Protein 7TE3 (pdb70)

Nearest PDB structures (foldseek):
  7te3-assembly1_A  TM=1.006E+00  e=4.604E-29  Homo sapiens
  6szw-assembly1_B  TM=9.713E-01  e=1.332E-24  Homo sapiens
  1p32-assembly1_C  TM=9.682E-01  e=1.969E-24  Homo sapiens
  6szw-assembly1_C  TM=9.742E-01  e=8.891E-24  Homo sapiens
  1p32-assembly1_A  TM=9.778E-01  e=9.401E-24  Homo sapiens

Radius of gyration: 19.71 Å; Cα contacts (8 Å, |Δi|>4): 235; chains: 1; bounding box: 54×48×30 Å

InterPro domains:
  IPR00342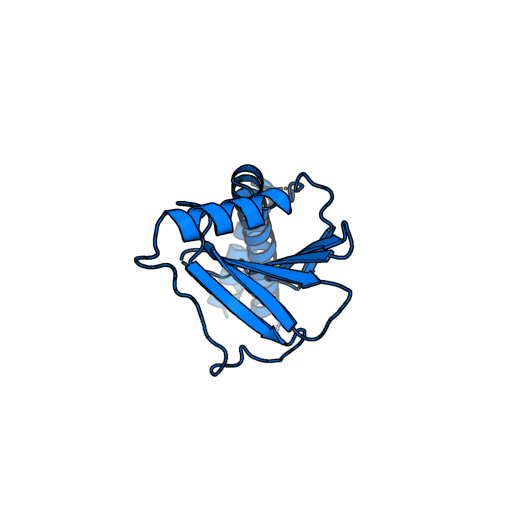8 Mitochondrial glycoprotein [PF02330] (86-279)
  IPR003428 Mitochondrial glycoprotein [PTHR10826] (13-281)
  IPR036561 Mitochondrial glycoprotein superfamily [G3DSA:3.10.280.10] (74-282)
  IPR036561 Mitochondrial glycoprotein superfamily [SSF54529] (75-280)

Secondary structure (DSSP, 8-state):
-HHHHHHHHHHHHHHHHHHHT--PPPPTTT-EEEEETTEEEEEEE-SSEEEEEEEETT---EEEEEEEETT-TTEEEEEEEE-SS---EEEEEEEETT-SS--TTS-EEE-TT--HHHHHHHHHHHHHTT-SHHHHHHHHHHHHHHHHHHHHHHHHHHHHHHH--

Organism: Homo sapiens (NCBI:txid9606)

Sequence (165 aa):
TDGDKAFVDFLSDEIKEERKIQTLPKMSGGWELELNGTEAKLVRKVAGEKITVTFNINNTPNFVVEVIKNDDGKKALVLDCHYGDIFSIREVSFQSTGESEWKDTNYTLNTDSLDWALYDHLMDFLADRGVDNTFADELVELSTALEHQEYITFLEDLKSFVKSQ

B-factor: mean 55.11, std 13.78, range [29.86, 108.12]

Solvent-accessible surface area: 10506 Å² total; per-residue (Å²): 123,118,44,68,130,60,85,13,94,115,3,21,80,40,18,130,97,30,123,184,118,138,139,53,48,187,20,76,41,67,27,126,68,95,74,112,41,34,52,0,69,3,21,59,152,93,84,44,12,73,0,8,0,28,5,51,13,118,84,131,49,41,0,43,0,45,5,21,102,82,142,76,41,161,105,0,32,7,0,28,0,42,9,50,133,134,8,15,0,96,48,12,5,98,10,34,40,83,100,125,122,104,101,123,121,41,172,49,42,73,9,114,115,40,81,191,36,79,47,68,131,22,41,85,55,0,45,119,48,16,0,52,87,83,4,5,95,30,0,54,85,4,15,88,26,0,78,50,74,40,79,6,57,113,10,60,87,46,55,71,153,23,117,68,240

Foldseek 3Di:
DVVLVVLLVVLVVVLVVLCVVHAQDDFPDPWDWDDDQQKIWTWDDDDQWIWIWIFGLVDCGKIKIWIARNVDQQKTWIWIFHADVDTDTAKIWIAGPPDPDGPPPTDIDGCPVPDVVVRVVVQVVCVVVVNHNSRRVSVVRNSVRSVSVSVSVVSVVVSVVSPDD

GO terms:
  GO:0005739 mitochondrion (C, IDA)
  GO:0005759 mitochondrial matrix (C, IDA)
  GO:0004857 enzyme inhibitor activity (F, IDA)
  GO:0005540 hyaluronic acid binding (F, IDA)
  GO:0008134 transcription factor binding (F, IDA)
  GO:0005634 nucleus (C, IDA)
  GO:0039534 negative regulation of MDA-5 signaling pathway (P, IDA)
  GO:0039536 negative regulation of RIG-I signaling pathway (P, IDA)
  GO:0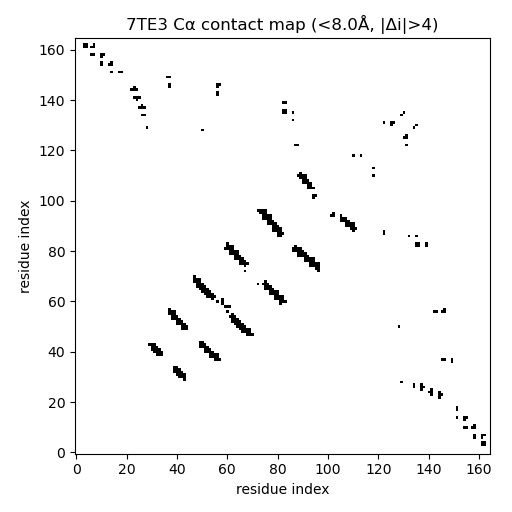005829 cytosol (C, IDA)
  GO:0009986 cell surface (C, IDA)
  GO:0016020 membrane (C, IDA)
  GO:0001849 complement component C1q complex binding (F, IDA)
  GO:0003714 transcription corepressor activity (F, IDA)
  GO:0030984 kininogen binding (F, IDA)
  GO:2000042 neg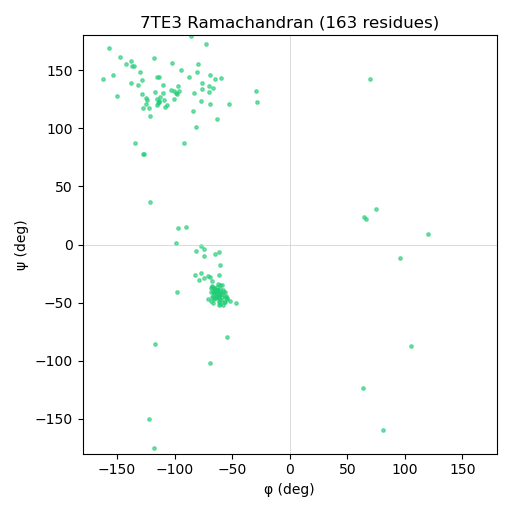ative regulation of double-strand break repair via homologous recombination (P, IDA)
  GO:0030449 regulation of complement activation (P, IDA)
  GO:0032689 negative regulation of type II interferon production (P, IDA)
  GO:0032695 negative regulation of interleukin-12 production (P, IDA)
  GO:0048025 negative regulation of mRNA splicing, via spliceosome (P, IDA)
  GO:0090023 positive regulation of neutrophil chemotaxis (P, IDA)

Structure (mmCIF, N/CA/C/O backbone):
data_7TE3
#
_entry.id   7TE3
#
_cell.length_a   80.529
_cell.length_b   80.529
_cell.length_c   114.552
_cell.angle_alpha   90.000
_cell.angle_beta   90.000
_cell.angle_gamma   120.000
#
_symmetry.space_group_name_H-M   'P 63 2 2'
#
loop_
_entity.id
_entity.type
_entity.pdbx_description
1 polymer 'Complement component 1 Q subcomponent-binding protein, mitochondrial'
2 water water
#
loop_
_atom_site.group_PDB
_atom_site.id
_atom_site.type_symbol
_atom_site.label_atom_id
_atom_site.label_alt_id
_atom_site.label_comp_id
_atom_site.label_asym_id
_atom_site.label_entity_id
_atom_site.label_seq_id
_atom_site.pdbx_PDB_ins_code
_atom_site.Cartn_x
_atom_site.Cartn_y
_atom_site.Cartn_z
_atom_site.occupancy
_atom_site.B_iso_or_equiv
_atom_site.auth_seq_id
_atom_site.auth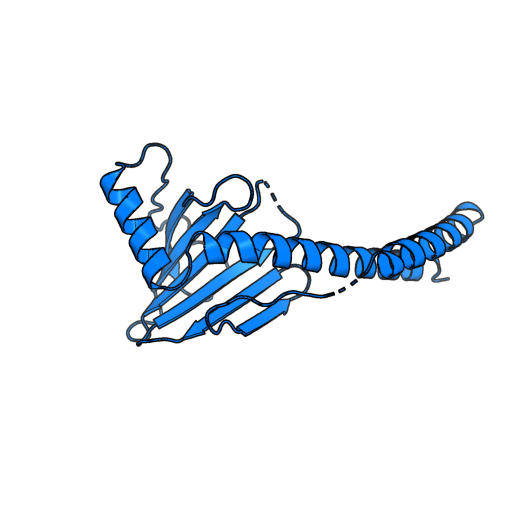_comp_id
_atom_site.auth_asym_id
_atom_site.auth_atom_id
_atom_site.pdbx_PDB_model_num
ATOM 1 N N . THR A 1 6 ? 19.869 79.371 132.078 1.00 75.76 76 THR A N 1
ATOM 2 C CA . THR A 1 6 ? 20.189 78.944 130.720 1.00 76.22 76 THR A CA 1
ATOM 3 C C . THR A 1 6 ? 19.478 79.821 129.691 1.00 76.26 76 THR A C 1
ATOM 4 O O . THR A 1 6 ? 18.326 80.212 129.895 1.00 74.71 76 THR A O 1
ATOM 8 N N . ASP A 1 7 ? 20.176 80.129 128.592 1.00 76.84 77 ASP A N 1
ATOM 9 C CA . ASP A 1 7 ? 19.551 80.843 127.480 1.00 75.32 77 ASP A CA 1
ATOM 10 C C . ASP A 1 7 ? 18.315 80.105 126.975 1.00 72.96 77 ASP A C 1
ATOM 11 O O . ASP A 1 7 ? 17.242 80.700 126.814 1.00 70.22 77 ASP A O 1
ATOM 16 N N . GLY A 1 8 ? 18.453 78.800 126.719 1.00 67.43 78 GLY A N 1
ATOM 17 C CA . GLY A 1 8 ? 17.345 78.045 126.170 1.00 63.45 78 GLY A CA 1
ATOM 18 C C . GLY A 1 8 ? 16.139 78.051 127.082 1.00 62.92 78 GLY A C 1
ATOM 19 O O . GLY A 1 8 ? 15.006 78.215 126.624 1.00 61.43 78 GLY A O 1
ATOM 20 N N . ASP A 1 9 ? 16.372 77.909 128.388 1.00 64.81 79 ASP A N 1
ATOM 21 C CA . ASP A 1 9 ? 15.273 77.787 129.341 1.00 63.92 79 ASP A CA 1
ATOM 22 C C . ASP A 1 9 ? 14.379 79.021 129.317 1.00 61.79 79 ASP A C 1
ATOM 23 O O . ASP A 1 9 ? 13.152 78.914 129.186 1.00 60.88 79 ASP A O 1
ATOM 28 N N . LYS A 1 10 ? 14.969 80.208 129.441 1.00 63.69 80 LYS A N 1
ATOM 29 C CA . LYS A 1 10 ? 14.143 81.404 129.523 1.00 62.55 80 LYS A CA 1
ATOM 30 C C . LYS A 1 10 ? 13.489 81.722 128.185 1.00 59.27 80 LYS A C 1
ATOM 31 O O . LYS A 1 10 ? 12.406 82.310 128.162 1.00 56.36 80 LYS A O 1
ATOM 37 N N . ALA A 1 11 ? 14.106 81.316 127.069 1.00 59.34 81 ALA A N 1
ATOM 38 C CA . ALA A 1 11 ? 13.435 81.415 125.772 1.00 57.47 81 ALA A CA 1
ATOM 39 C C . ALA A 1 11 ? 12.265 80.439 125.672 1.00 55.37 81 ALA A C 1
ATOM 40 O O . ALA A 1 11 ? 11.213 80.776 125.112 1.00 52.94 81 ALA A O 1
ATOM 42 N N . PHE A 1 12 ? 12.452 79.217 126.185 1.00 54.31 82 PHE A N 1
ATOM 43 C CA . PHE A 1 12 ? 11.376 78.232 126.272 1.00 51.31 82 PHE A CA 1
ATOM 44 C C . PHE A 1 12 ? 10.228 78.753 127.136 1.00 52.34 82 PHE A C 1
ATOM 45 O O . PHE A 1 12 ? 9.057 78.466 126.867 1.00 51.46 82 PHE A O 1
ATOM 53 N N . VAL A 1 13 ? 10.546 79.517 128.183 1.00 54.04 83 VAL A N 1
ATOM 54 C CA . VAL A 1 13 ? 9.501 80.098 129.025 1.00 56.48 83 VAL A CA 1
ATOM 55 C C . VAL A 1 13 ? 8.717 81.160 128.255 1.00 55.48 83 VAL A C 1
ATOM 56 O O . VAL A 1 13 ? 7.480 81.164 128.263 1.00 54.52 83 VAL A O 1
ATOM 60 N N . ASP A 1 14 ? 9.424 82.081 127.594 1.00 54.72 84 ASP A N 1
ATOM 61 C CA . ASP A 1 14 ? 8.764 83.073 126.747 1.00 53.42 84 ASP A CA 1
ATOM 62 C C . ASP A 1 14 ? 7.892 82.418 125.681 1.00 55.43 84 ASP A C 1
ATOM 63 O O . ASP A 1 14 ? 6.787 82.893 125.396 1.00 56.08 84 ASP A O 1
ATOM 68 N N . PHE A 1 15 ? 8.373 81.336 125.067 1.00 53.80 85 PHE A N 1
ATOM 69 C CA . PHE A 1 15 ? 7.576 80.665 124.046 1.00 52.27 85 PHE A CA 1
ATOM 70 C C . PHE A 1 15 ? 6.329 80.029 124.658 1.00 51.78 85 PHE A C 1
ATOM 71 O O . PHE A 1 15 ? 5.235 80.102 124.083 1.00 50.97 85 PHE A O 1
ATOM 79 N N . LEU A 1 16 ? 6.469 79.419 125.832 1.00 50.57 86 LEU A N 1
ATOM 80 C CA . LEU A 1 16 ? 5.312 78.821 126.487 1.00 51.29 86 LEU A CA 1
ATOM 81 C C . LEU A 1 16 ? 4.295 79.885 126.900 1.00 52.60 86 LEU A C 1
ATOM 82 O O . LEU A 1 16 ? 3.082 79.660 126.812 1.00 53.03 86 LEU A O 1
ATOM 87 N N . SER A 1 17 ? 4.768 81.052 127.341 1.00 52.19 87 SER A N 1
ATOM 88 C CA . SER A 1 17 ? 3.863 82.169 127.609 1.00 56.90 87 SER A CA 1
ATOM 89 C C . SER A 1 17 ? 3.007 82.485 126.388 1.00 57.24 87 SER A C 1
ATOM 90 O O . SER A 1 17 ? 1.785 82.627 126.493 1.00 57.52 87 SER A O 1
ATOM 93 N N . ASP A 1 18 ? 3.635 82.573 125.213 1.00 56.51 88 ASP A N 1
ATOM 94 C CA . ASP A 1 18 ? 2.896 82.847 123.982 1.00 56.50 88 ASP A CA 1
ATOM 95 C C . ASP A 1 18 ? 1.881 81.752 123.682 1.00 56.29 88 ASP A C 1
ATOM 96 O O . ASP A 1 18 ? 0.741 82.037 123.298 1.00 55.69 88 ASP A O 1
ATOM 101 N N . GLU A 1 19 ? 2.281 80.487 123.846 1.00 53.88 89 GLU A N 1
ATOM 102 C CA . GLU A 1 19 ? 1.372 79.387 123.552 1.00 55.62 89 GLU A CA 1
ATOM 103 C C . GLU A 1 19 ? 0.153 79.414 124.465 1.00 60.12 89 GLU A C 1
ATOM 104 O O . GLU A 1 19 ? -0.967 79.139 124.021 1.00 61.39 89 GLU A O 1
ATOM 110 N N . ILE A 1 20 ? 0.349 79.743 125.747 1.00 60.69 90 ILE A N 1
ATOM 111 C CA . ILE A 1 20 ? -0.765 79.734 126.694 1.00 59.75 90 ILE A CA 1
ATOM 112 C C . ILE A 1 20 ? -1.796 80.793 126.317 1.00 62.25 90 ILE A C 1
ATOM 113 O O . ILE A 1 20 ? -3.007 80.540 126.362 1.00 61.47 90 ILE A O 1
ATOM 118 N N . LYS A 1 21 ? -1.333 81.987 125.923 1.00 62.37 91 LYS A N 1
ATOM 119 C CA . LYS A 1 21 ? -2.237 83.039 125.460 1.00 61.07 91 LYS A CA 1
ATOM 120 C C . LYS A 1 21 ? -3.030 82.585 124.241 1.00 66.88 91 LYS A C 1
ATOM 121 O O . LYS A 1 21 ? -4.253 82.758 124.176 1.00 69.25 91 LYS A O 1
ATOM 127 N N . GLU A 1 22 ? -2.337 82.011 123.256 1.00 67.46 92 GLU A N 1
ATOM 128 C CA . GLU A 1 22 ? -2.982 81.612 122.009 1.00 67.25 92 GLU A CA 1
ATOM 129 C C . GLU A 1 22 ? -4.050 80.547 122.245 1.00 68.25 92 GLU A C 1
ATOM 130 O O . GLU A 1 22 ? -5.116 80.582 121.620 1.00 70.51 92 GLU A O 1
ATOM 136 N N . GLU A 1 23 ? -3.787 79.595 123.147 1.00 64.96 93 GLU A N 1
ATOM 137 C CA . GLU A 1 23 ? -4.726 78.497 123.367 1.00 67.38 93 GLU A CA 1
ATOM 138 C C . GLU A 1 23 ? -5.908 78.907 124.240 1.00 70.20 93 GLU A C 1
ATOM 139 O O . GLU A 1 23 ? -7.003 78.350 124.090 1.00 72.47 93 GLU A O 1
ATOM 145 N N . ARG A 1 24 ? -5.715 79.854 125.163 1.00 67.32 94 ARG A N 1
ATOM 146 C CA . ARG A 1 24 ? -6.854 80.379 125.909 1.00 69.33 94 ARG A CA 1
ATOM 147 C C . ARG A 1 24 ? -7.732 81.242 125.011 1.00 72.92 94 ARG A C 1
ATOM 148 O O . ARG A 1 24 ? -8.960 81.096 125.002 1.00 76.74 94 ARG A O 1
ATOM 156 N N . LYS A 1 25 ? -7.111 82.143 124.241 1.00 72.95 95 LYS A N 1
ATOM 157 C CA . LYS A 1 25 ? -7.834 82.916 123.233 1.00 74.00 95 LYS A CA 1
ATOM 158 C C . LYS A 1 25 ? -8.738 82.016 122.395 1.00 76.80 95 LYS A C 1
ATOM 159 O O . LYS A 1 25 ? -9.936 82.280 122.250 1.00 81.37 95 LYS A O 1
ATOM 165 N N . ILE A 1 26 ? -8.189 80.929 121.883 1.00 77.01 96 ILE A N 1
ATOM 166 C CA . ILE A 1 26 ? -8.989 79.981 121.114 1.00 78.80 96 ILE A CA 1
ATOM 167 C C . ILE A 1 26 ? -10.086 79.409 121.997 1.00 84.94 96 ILE A C 1
ATOM 168 O O . ILE A 1 26 ? -10.953 78.697 121.510 1.00 89.96 96 ILE A O 1
ATOM 173 N N . GLN A 1 27 ? -10.064 79.732 123.284 1.00 84.14 97 GLN A N 1
ATOM 174 C CA . GLN A 1 27 ? -11.062 79.239 124.266 1.00 83.62 97 GLN A CA 1
ATOM 175 C C . GLN A 1 27 ? -10.762 77.826 124.753 1.00 77.10 97 GLN A C 1
ATOM 176 O O . GLN A 1 27 ? -10.473 77.625 125.931 1.00 75.52 97 GLN A O 1
ATOM 182 N N . THR A 1 31 ? -16.718 76.569 126.802 1.00 94.82 101 THR A N 1
ATOM 183 C CA . THR A 1 31 ? -16.111 75.711 127.819 1.00 96.20 101 THR A CA 1
ATOM 184 C C . THR A 1 31 ? -16.627 74.270 127.719 1.00 93.58 101 THR A C 1
ATOM 185 O O . THR A 1 31 ? -16.973 73.803 126.627 1.00 91.18 101 THR A O 1
ATOM 189 N N . LEU A 1 32 ? -16.673 73.566 128.852 1.00 87.73 102 LEU A N 1
ATOM 190 C CA . LEU A 1 32 ? -17.113 72.167 128.851 1.00 80.18 102 LEU A CA 1
ATOM 191 C C . LEU A 1 32 ? -18.604 72.094 128.549 1.00 81.64 102 LEU A C 1
ATOM 192 O O . LEU A 1 32 ? -19.408 72.673 129.290 1.00 79.29 102 LEU A O 1
ATOM 197 N N . PRO A 1 33 ? -19.022 71.412 127.487 1.00 77.55 103 PRO A N 1
ATOM 198 C CA . PRO A 1 33 ? -20.454 71.267 127.224 1.00 74.74 103 PRO A CA 1
ATOM 199 C C . PRO A 1 33 ? -21.085 70.300 128.211 1.00 72.73 103 PRO A C 1
ATOM 200 O O . PRO A 1 33 ? -20.408 69.634 128.998 1.00 74.64 103 PRO A O 1
ATOM 204 N N . LYS A 1 34 ? -22.411 70.224 128.153 1.00 75.10 104 LYS A N 1
ATOM 205 C CA . LYS A 1 34 ? -23.186 69.373 129.041 1.00 73.62 104 LYS A CA 1
ATOM 206 C C . LYS A 1 34 ? -23.619 68.102 128.321 1.00 73.35 104 LYS A C 1
ATOM 207 O O . LYS A 1 34 ? -23.705 68.048 127.091 1.00 70.96 104 LYS A O 1
ATOM 213 N N . MET A 1 35 ? -23.884 67.071 129.117 1.00 71.25 105 MET A N 1
ATOM 214 C CA . MET A 1 35 ? -24.444 65.820 128.631 1.00 67.75 105 MET A CA 1
ATOM 215 C C . MET A 1 35 ? -25.935 65.803 128.929 1.00 70.12 105 MET A C 1
ATOM 216 O O . MET A 1 35 ? -26.344 65.993 130.081 1.00 74.20 105 MET A O 1
ATOM 221 N N . SER A 1 36 ? -26.742 65.582 127.897 1.00 68.43 106 SER A N 1
ATOM 222 C CA . SER A 1 36 ? -28.161 65.367 128.118 1.00 65.75 106 SER A CA 1
ATOM 223 C C . SER A 1 36 ? -28.361 64.076 128.893 1.00 67.21 106 SER A C 1
ATOM 224 O O . SER A 1 36 ? -27.643 63.094 128.686 1.00 66.13 106 SER A O 1
ATOM 227 N N . GLY A 1 37 ? -29.328 64.087 129.801 1.00 67.62 107 GLY A N 1
ATOM 228 C CA . GLY A 1 37 ? -29.725 62.864 130.462 1.00 68.10 107 GLY A CA 1
ATOM 229 C C . GLY A 1 37 ? -29.568 62.866 131.965 1.00 68.76 107 GLY A C 1
ATOM 230 O O . GLY A 1 37 ? -29.724 61.819 132.597 1.00 73.75 107 GLY A O 1
ATOM 231 N N . GLY A 1 38 ? -29.263 64.018 132.554 1.00 66.18 108 GLY A N 1
ATOM 232 C CA . GLY A 1 38 ? -29.137 64.093 133.995 1.00 63.14 108 GLY A CA 1
ATOM 233 C C . GLY A 1 38 ? -27.870 63.485 134.548 1.00 64.41 108 GLY A C 1
ATOM 234 O O . GLY A 1 38 ? -27.877 62.962 135.667 1.00 67.02 108 GLY A O 1
ATOM 235 N N . TRP A 1 39 ? -26.781 63.522 133.790 1.00 60.96 109 TRP A N 1
ATOM 236 C CA . TRP A 1 39 ? -25.514 62.997 134.268 1.00 59.75 109 TRP A CA 1
ATOM 237 C C . TRP A 1 39 ? -24.832 64.014 135.166 1.00 57.45 109 TRP A C 1
ATOM 238 O O . TRP A 1 39 ? -24.971 65.225 134.983 1.00 62.89 109 TRP A O 1
ATOM 249 N N . GLU A 1 40 ? -24.077 63.514 136.135 1.00 54.22 110 GLU A N 1
ATOM 250 C CA . GLU A 1 40 ? -23.210 64.348 136.954 1.00 56.36 110 GLU A CA 1
ATOM 251 C C . GLU A 1 40 ? -21.766 64.035 136.601 1.00 53.66 110 GLU A C 1
ATOM 252 O O . GLU A 1 40 ? -21.405 62.865 136.445 1.00 53.35 110 GLU A O 1
ATOM 258 N N . LEU A 1 41 ? -20.949 65.078 136.486 1.00 51.96 111 LEU A N 1
ATOM 259 C CA . LEU A 1 41 ? -19.571 64.964 136.029 1.00 53.35 111 LEU A CA 1
ATOM 260 C C . LEU A 1 41 ? -18.607 65.067 137.205 1.00 48.84 111 LEU A C 1
ATOM 261 O O . LEU A 1 41 ? -18.750 65.945 138.058 1.00 51.82 111 LEU A O 1
ATOM 266 N N . GLU A 1 42 ? -17.643 64.152 137.256 1.00 50.17 112 GLU A N 1
ATOM 267 C CA . GLU A 1 42 ? -16.588 64.167 138.263 1.00 49.31 112 GLU A CA 1
ATOM 268 C C . GLU A 1 42 ? -15.259 64.099 137.531 1.00 49.03 112 GLU A C 1
ATOM 269 O O . GLU A 1 42 ? -14.990 63.125 136.816 1.00 49.12 112 GLU A O 1
ATOM 275 N N . LEU A 1 43 ? -14.450 65.138 137.678 1.00 47.57 113 LEU A N 1
ATOM 276 C CA . LEU A 1 43 ? -13.159 65.224 137.017 1.00 45.96 113 LEU A CA 1
ATOM 277 C C . LEU A 1 43 ? -12.056 64.814 137.976 1.00 47.83 113 LEU A C 1
ATOM 278 O O . LEU A 1 43 ? -11.988 65.320 139.100 1.00 51.27 113 LEU A O 1
ATOM 283 N N . ASN A 1 44 ? -11.190 63.914 137.528 1.00 46.65 114 ASN A N 1
ATOM 284 C CA . ASN A 1 44 ? -9.964 63.571 138.244 1.00 47.56 114 ASN A CA 1
ATOM 285 C C . ASN A 1 44 ? -8.800 63.732 137.260 1.00 47.27 114 ASN A C 1
ATOM 286 O O . ASN A 1 44 ? -8.272 62.749 136.724 1.00 42.84 114 ASN A O 1
ATOM 291 N N . GLY A 1 45 ? -8.397 64.973 137.028 1.00 47.58 115 GLY A N 1
ATOM 292 C CA . GLY A 1 45 ? -7.350 65.210 136.054 1.00 45.36 115 GLY A CA 1
ATOM 293 C C . GLY A 1 45 ? -7.858 64.777 134.692 1.00 45.52 115 GLY A C 1
ATOM 294 O O . GLY A 1 45 ? -8.917 65.217 134.231 1.00 44.46 115 GLY A O 1
ATOM 295 N N . THR A 1 46 ? -7.138 63.870 134.042 1.00 39.20 116 THR A N 1
ATOM 296 C CA . THR A 1 46 ? -7.545 63.488 132.699 1.00 43.03 116 THR A CA 1
ATOM 297 C C . THR A 1 46 ? -8.663 62.456 132.694 1.00 40.50 116 THR A C 1
ATOM 298 O O . THR A 1 46 ? -9.188 62.139 131.627 1.00 41.60 116 THR A O 1
ATOM 302 N N . GLU A 1 47 ? -9.061 61.935 133.844 1.00 42.47 117 GLU A N 1
ATOM 303 C CA . GLU A 1 47 ? -10.136 60.957 133.897 1.00 41.48 117 GLU A CA 1
AT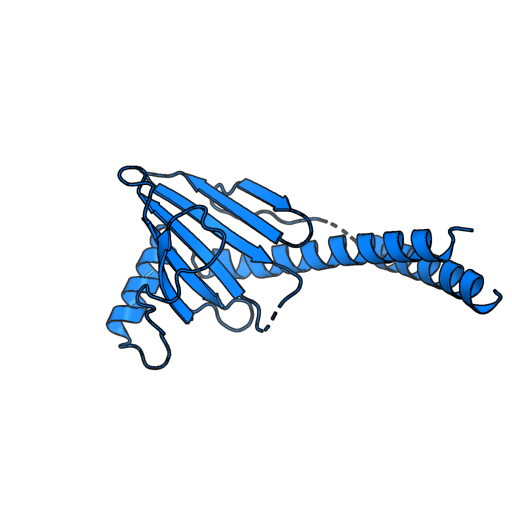OM 304 C C . GLU A 1 47 ? -11.443 61.641 134.268 1.00 42.13 117 GLU A C 1
ATOM 305 O O . GLU A 1 47 ? -11.506 62.397 135.247 1.00 41.84 117 GLU A O 1
ATOM 311 N N . ALA A 1 48 ? -12.477 61.378 133.476 1.00 42.59 118 ALA A N 1
ATOM 312 C CA . ALA A 1 48 ? -13.813 61.896 133.713 1.00 45.27 118 ALA A CA 1
ATOM 313 C C . ALA A 1 48 ? -14.756 60.746 134.012 1.00 42.80 118 ALA A C 1
ATOM 314 O O . ALA A 1 48 ? -14.623 59.655 133.454 1.00 40.19 118 ALA A O 1
ATOM 316 N N . LYS A 1 49 ? -15.703 60.999 134.907 1.00 44.27 119 LYS A N 1
ATOM 317 C CA . LYS A 1 49 ? -16.746 60.044 135.251 1.00 45.58 119 LYS A CA 1
ATOM 318 C C . LYS A 1 49 ? -18.087 60.744 135.131 1.00 47.10 119 LYS A C 1
ATOM 319 O O . LYS A 1 49 ? -18.265 61.841 135.670 1.00 47.24 119 LYS A O 1
ATOM 325 N N . LEU A 1 50 ? -19.009 60.118 134.408 1.00 44.49 120 LEU A N 1
ATOM 326 C CA . LEU A 1 50 ? -20.386 60.566 134.292 1.00 45.98 120 LEU A CA 1
ATOM 327 C C . LEU A 1 50 ? -21.266 59.569 135.030 1.00 47.89 120 LEU A C 1
ATOM 328 O O . LEU A 1 50 ? -21.137 58.354 134.830 1.00 48.30 120 LEU A O 1
ATOM 333 N N . VAL A 1 51 ? -22.137 60.073 135.894 1.00 48.86 121 VAL A N 1
ATOM 334 C CA . VAL A 1 51 ? -22.823 59.230 136.864 1.00 49.47 121 VAL A CA 1
ATOM 335 C C . VAL A 1 51 ? -24.321 59.477 136.796 1.00 52.12 121 VAL A C 1
ATOM 336 O O . VAL A 1 51 ? -24.782 60.615 136.646 1.00 51.31 121 VAL A O 1
ATOM 340 N N . ARG A 1 52 ? -25.082 58.401 136.937 1.00 51.72 122 ARG A N 1
ATOM 341 C CA . ARG A 1 52 ? -26.529 58.446 136.883 1.00 53.57 122 ARG A CA 1
ATOM 342 C C . ARG A 1 52 ? -27.026 57.326 137.780 1.00 55.05 122 ARG A C 1
ATOM 343 O O . ARG A 1 52 ? -26.552 56.192 137.656 1.00 53.92 122 ARG A O 1
ATOM 351 N N . LYS A 1 53 ? -27.925 57.647 138.706 1.00 56.44 123 LYS A N 1
ATOM 352 C CA . LYS A 1 53 ? -28.676 56.654 139.467 1.00 61.04 123 LYS A CA 1
ATOM 353 C C . LYS A 1 53 ? -30.132 56.780 139.050 1.00 67.00 123 LYS A C 1
ATOM 354 O O . LYS A 1 53 ? -30.716 57.860 139.166 1.00 68.28 123 LYS A O 1
ATOM 360 N N . VAL A 1 54 ? -30.712 55.688 138.556 1.00 70.54 124 VAL A N 1
ATOM 361 C CA . VAL A 1 54 ? -32.063 55.744 138.008 1.00 74.27 124 VAL A CA 1
ATOM 362 C C . VAL A 1 54 ? -33.019 54.862 138.804 1.00 79.03 124 VAL A C 1
ATOM 363 O O . VAL A 1 54 ? -33.706 55.340 139.717 1.00 82.62 124 VAL A O 1
ATOM 367 N N . ALA A 1 55 ? -33.081 53.570 138.458 1.00 79.45 125 ALA A N 1
ATOM 368 C CA . ALA A 1 55 ? -34.128 52.671 138.959 1.00 75.79 125 ALA A CA 1
ATOM 369 C C . ALA A 1 55 ? -33.474 51.434 139.569 1.00 75.74 125 ALA A C 1
ATOM 370 O O . ALA A 1 55 ? -33.463 50.362 138.957 1.00 70.50 125 ALA A O 1
ATOM 372 N N . GLY A 1 56 ? -32.951 51.581 140.787 1.00 72.69 126 GLY A N 1
ATOM 373 C CA . GLY A 1 56 ? -32.151 50.520 141.369 1.00 71.16 126 GLY A CA 1
ATOM 374 C C . GLY A 1 56 ? -30.846 50.282 140.646 1.00 66.76 126 GLY A C 1
ATOM 375 O O . GLY A 1 56 ? -30.265 49.197 140.757 1.00 63.47 126 GLY A O 1
ATOM 376 N N . GLU A 1 57 ? -30.365 51.274 139.901 1.00 63.52 127 GLU A N 1
ATOM 377 C CA . GLU A 1 57 ? -29.168 51.119 139.092 1.00 59.81 127 GLU A CA 1
ATOM 378 C C . GLU A 1 57 ? -28.295 52.354 139.205 1.00 57.06 127 GLU A C 1
ATOM 379 O O . GLU A 1 57 ? -28.792 53.482 139.215 1.00 59.29 127 GLU A O 1
ATOM 385 N N . LYS A 1 58 ? -26.994 52.121 139.302 1.00 52.94 128 LYS A N 1
ATOM 386 C CA . LYS A 1 58 ? -25.979 53.155 139.183 1.00 50.38 128 LYS A CA 1
ATOM 387 C C . LYS A 1 58 ? -25.272 52.911 137.853 1.00 46.28 128 LYS A C 1
ATOM 388 O O . LYS A 1 58 ? -24.783 51.798 137.614 1.00 46.09 128 LYS A O 1
ATOM 394 N N . ILE A 1 59 ? -25.245 53.925 136.985 1.00 42.18 129 ILE A N 1
ATOM 395 C CA . ILE A 1 59 ? -24.564 53.852 135.693 1.00 44.26 129 ILE A CA 1
ATOM 396 C C . ILE A 1 59 ? -23.389 54.818 135.722 1.00 44.01 129 ILE A C 1
ATOM 397 O O . ILE A 1 59 ? -23.573 56.019 135.953 1.00 45.76 129 ILE A O 1
ATOM 402 N N . THR A 1 60 ? -22.185 54.310 135.472 1.00 40.27 130 THR A N 1
ATOM 403 C CA . THR A 1 60 ? -20.988 55.141 135.457 1.00 40.04 130 THR A CA 1
ATOM 404 C C . THR A 1 60 ? -20.290 54.985 134.116 1.00 39.46 130 THR A C 1
ATOM 405 O O . THR A 1 60 ? -19.971 53.868 133.707 1.00 38.44 130 THR A O 1
ATOM 409 N N . VAL A 1 61 ? -20.065 56.098 133.432 1.00 41.60 131 VAL A N 1
ATOM 410 C CA . VAL A 1 61 ? -19.320 56.123 132.178 1.00 41.10 131 VAL A CA 1
ATOM 411 C C . VAL A 1 61 ? -17.987 56.774 132.479 1.00 40.60 131 VAL A C 1
ATOM 412 O O . VAL A 1 61 ? -17.944 57.935 132.903 1.00 40.24 131 VAL A O 1
ATOM 416 N N . THR A 1 62 ? -16.899 56.035 132.283 1.00 39.29 132 THR A N 1
ATOM 417 C CA . THR A 1 62 ? -15.565 56.530 132.594 1.00 40.71 132 THR A CA 1
ATOM 418 C C . THR A 1 62 ? -14.722 56.618 131.327 1.00 40.27 132 THR A C 1
ATOM 419 O O . THR A 1 62 ? -14.671 55.663 130.551 1.00 37.64 132 THR A O 1
ATOM 423 N N . PHE A 1 63 ? -14.060 57.758 131.123 1.00 39.22 133 PHE A N 1
ATOM 424 C CA . PHE A 1 63 ? -13.119 57.905 130.019 1.00 42.43 133 PHE A CA 1
ATOM 425 C C . PHE A 1 63 ? -11.931 58.743 130.471 1.00 42.25 133 PHE A C 1
ATOM 426 O O . PHE A 1 63 ? -12.016 59.515 131.430 1.00 42.88 133 PHE A O 1
ATOM 434 N N . ASN A 1 64 ? -10.805 58.549 129.788 1.00 39.62 134 ASN A N 1
ATOM 435 C CA . ASN A 1 64 ? -9.553 59.235 130.088 1.00 42.17 134 ASN A CA 1
ATOM 436 C C . ASN A 1 64 ? -9.096 59.925 128.811 1.00 46.12 134 ASN A C 1
ATOM 437 O O . ASN A 1 64 ? -8.880 59.261 127.794 1.00 47.85 134 ASN A O 1
ATOM 442 N N . ILE A 1 65 ? -8.946 61.253 128.849 1.00 45.86 135 ILE A N 1
ATOM 443 C CA . ILE A 1 65 ? -8.657 61.973 127.607 1.00 49.48 135 ILE A CA 1
ATOM 444 C C . ILE A 1 65 ? -7.227 61.798 127.121 1.00 53.45 135 ILE A C 1
ATOM 445 O O . ILE A 1 65 ? -6.892 62.320 126.050 1.00 55.92 135 ILE A O 1
ATOM 450 N N . ASN A 1 66 ? -6.364 61.111 127.869 1.00 48.25 136 ASN A N 1
ATOM 451 C CA . ASN A 1 66 ? -5.021 60.843 127.377 1.00 50.28 136 ASN A CA 1
ATOM 452 C C . ASN A 1 66 ? -5.095 59.998 126.092 1.00 59.75 136 ASN A C 1
ATOM 453 O O . ASN A 1 66 ? -4.407 60.300 125.117 1.00 68.05 136 ASN A O 1
ATOM 458 N N . ASN A 1 67 ? -5.895 58.940 126.130 1.00 58.35 137 ASN A N 1
ATOM 459 C CA . ASN A 1 67 ? -6.003 58.018 124.999 1.00 66.12 137 ASN A CA 1
ATOM 460 C C . ASN A 1 67 ? -7.011 58.400 123.920 1.00 63.91 137 ASN A C 1
ATOM 461 O O . ASN A 1 67 ? -7.959 59.134 124.176 1.00 66.13 137 ASN A O 1
ATOM 466 N N . THR A 1 72 ? -6.955 54.535 119.760 1.00 76.42 142 THR A N 1
ATOM 467 C CA . THR A 1 72 ? -8.400 54.641 119.572 1.00 73.20 142 THR A CA 1
ATOM 468 C C . THR A 1 72 ? -9.073 55.023 120.887 1.00 66.86 142 THR A C 1
ATOM 469 O O . THR A 1 72 ? -8.790 54.420 121.919 1.00 70.97 142 THR A O 1
ATOM 473 N N . PRO A 1 73 ? -9.957 56.022 120.853 1.00 65.46 143 PRO A N 1
ATOM 474 C CA . PRO A 1 73 ? -10.576 56.506 122.095 1.00 60.83 143 PRO A CA 1
ATOM 475 C C . PRO A 1 73 ? -11.655 55.556 122.606 1.00 58.78 143 PRO A C 1
ATOM 476 O O . PRO A 1 73 ? -12.473 55.038 121.841 1.00 54.65 143 PRO A O 1
ATOM 480 N N . ASN A 1 74 ? -11.679 55.345 123.923 1.00 53.79 144 ASN A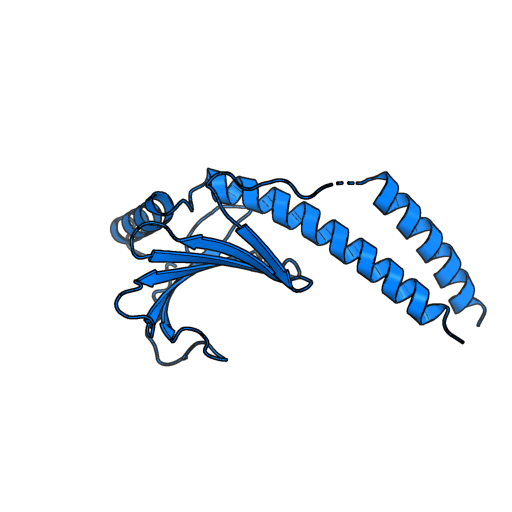 N 1
ATOM 481 C CA . ASN A 1 74 ? -12.632 54.399 124.484 1.00 49.78 144 ASN A CA 1
ATOM 482 C C . ASN A 1 74 ? -13.258 54.952 125.762 1.00 46.44 144 ASN A C 1
ATOM 483 O O . ASN A 1 74 ? -12.719 55.848 126.417 1.00 44.44 144 ASN A O 1
ATOM 488 N N . PHE A 1 75 ? -14.430 54.418 126.097 1.00 42.54 145 PHE A N 1
ATOM 489 C CA . PHE A 1 75 ? -15.023 54.680 127.396 1.00 41.17 145 PHE A CA 1
ATOM 490 C C . PHE A 1 75 ? -15.592 53.385 127.952 1.00 39.70 145 PHE A C 1
ATOM 491 O O . PHE A 1 75 ? -15.961 52.476 127.206 1.00 36.16 145 PHE A O 1
ATOM 499 N N . VAL A 1 76 ? -15.654 53.317 129.281 1.00 37.80 146 VAL A N 1
ATOM 500 C CA . VAL A 1 76 ? -16.119 52.140 130.005 1.00 36.60 146 VAL A CA 1
ATOM 501 C C . VAL A 1 76 ? -17.432 52.476 130.704 1.00 38.45 146 VAL A C 1
ATOM 502 O O . VAL A 1 76 ? -17.508 53.457 131.456 1.00 40.43 146 VAL A O 1
ATOM 506 N N . VAL A 1 77 ? -18.466 51.663 130.467 1.00 38.39 147 VAL A N 1
ATOM 507 C CA . VAL A 1 77 ? -19.744 51.785 131.168 1.00 35.50 147 VAL A CA 1
ATOM 508 C C . VAL A 1 77 ? -19.788 50.732 132.265 1.00 36.98 147 VAL A C 1
ATOM 509 O O . VAL A 1 77 ? -19.481 49.560 132.023 1.00 38.64 147 VAL A O 1
ATOM 513 N N . GLU A 1 78 ? -20.158 51.142 133.470 1.00 38.83 148 GLU A N 1
ATOM 514 C CA . GLU A 1 78 ? -20.287 50.229 134.597 1.00 39.80 148 GLU A CA 1
ATOM 515 C C . GLU A 1 78 ? -21.715 50.323 135.124 1.00 39.53 148 GLU A C 1
ATOM 516 O O . GLU A 1 78 ? -22.156 51.393 135.554 1.00 41.09 148 GLU A O 1
ATOM 522 N N . VAL A 1 79 ? -22.444 49.214 135.063 1.00 39.32 149 VAL A N 1
ATOM 523 C CA . VAL A 1 79 ? -23.821 49.136 135.539 1.00 40.81 149 VAL A CA 1
ATOM 524 C C . VAL A 1 79 ? -23.828 48.346 136.842 1.00 41.78 149 VAL A C 1
ATOM 525 O O . VAL A 1 79 ? -23.450 47.167 136.862 1.00 41.36 149 VAL A O 1
ATOM 529 N N . ILE A 1 80 ? -24.289 48.977 137.921 1.00 44.77 150 ILE A N 1
ATOM 530 C CA . ILE A 1 80 ? -24.389 48.332 139.230 1.00 49.64 150 ILE A CA 1
ATOM 531 C C . ILE A 1 80 ? -25.857 48.220 139.622 1.00 47.35 150 ILE A C 1
ATOM 532 O O . ILE A 1 80 ? -26.565 49.228 139.711 1.00 49.43 150 ILE A O 1
ATOM 537 N N . LYS A 1 81 ? -26.307 46.996 139.861 1.00 46.61 151 LYS A N 1
ATOM 538 C CA . LYS A 1 81 ? -27.659 46.755 140.352 1.00 60.29 151 LYS A CA 1
ATOM 539 C C . LYS A 1 81 ? -27.606 46.920 141.864 1.00 62.00 151 LYS A C 1
ATOM 540 O O . LYS A 1 81 ? -26.935 46.146 142.546 1.00 58.87 151 LYS A O 1
ATOM 546 N N . ASN A 1 82 ? -28.290 47.931 142.400 1.00 66.42 152 ASN A N 1
ATOM 547 C CA . ASN A 1 82 ? -28.015 48.275 143.793 1.00 69.50 152 ASN A CA 1
ATOM 548 C C . ASN A 1 82 ? -28.411 47.171 144.764 1.00 70.28 152 ASN A C 1
ATOM 549 O O . ASN A 1 82 ? -28.048 47.260 145.936 1.00 73.04 152 ASN A O 1
ATOM 554 N N . ASP A 1 83 ? -29.092 46.117 144.292 1.00 83.14 153 ASP A N 1
ATOM 555 C CA . ASP A 1 83 ? -29.376 44.951 145.130 1.00 87.02 153 ASP A CA 1
ATOM 556 C C . ASP A 1 83 ? -28.101 44.211 145.526 1.00 85.76 153 ASP A C 1
ATOM 557 O O . ASP A 1 83 ? -27.992 43.702 146.649 1.00 88.37 153 ASP A O 1
ATOM 562 N N . ASP A 1 84 ? -27.145 44.109 144.601 1.00 72.72 154 ASP A N 1
ATOM 563 C CA . ASP A 1 84 ? -25.945 43.280 144.752 1.00 74.65 154 ASP A CA 1
ATOM 564 C C . ASP A 1 84 ? -24.744 44.114 144.307 1.00 67.93 154 ASP A C 1
ATOM 565 O O . ASP A 1 84 ? -24.317 44.040 143.151 1.00 60.97 154 ASP A O 1
ATOM 570 N N . GLY A 1 85 ? -24.176 44.876 145.235 1.00 60.59 155 GLY A N 1
ATOM 571 C CA . GLY A 1 85 ? -23.181 45.845 144.822 1.00 62.90 155 GLY A CA 1
ATOM 572 C C . GLY A 1 85 ? -21.813 45.284 144.514 1.00 62.13 155 GLY A C 1
ATOM 573 O O . GLY A 1 85 ? -20.946 46.051 144.096 1.00 65.02 155 GLY A O 1
ATOM 574 N N . LYS A 1 86 ? -21.601 43.977 144.662 1.00 66.26 156 LYS A N 1
ATOM 575 C CA . LYS A 1 86 ? -20.261 43.408 144.504 1.00 62.11 156 LYS A CA 1
ATOM 576 C C . LYS A 1 86 ? -19.882 43.144 143.048 1.00 60.34 156 LYS A C 1
ATOM 577 O O . LYS A 1 86 ? -18.693 43.130 142.725 1.00 62.57 156 LYS A O 1
ATOM 583 N N . LYS A 1 87 ? -20.839 42.913 142.149 1.00 59.63 157 LYS A N 1
ATOM 584 C CA . LYS A 1 87 ? -20.493 42.581 140.769 1.00 55.54 157 LYS A CA 1
ATOM 585 C C . LYS A 1 87 ? -21.174 43.549 139.817 1.00 52.98 157 LYS A C 1
ATOM 586 O O . LYS A 1 87 ? -22.395 43.719 139.849 1.00 53.59 157 LYS A O 1
ATOM 592 N N . ALA A 1 88 ? -20.384 44.171 138.961 1.00 48.75 158 ALA A N 1
ATOM 593 C CA . ALA A 1 88 ? -20.911 45.125 138.011 1.00 44.72 158 ALA A CA 1
ATOM 594 C C . ALA A 1 88 ? -20.736 44.574 136.602 1.00 38.46 158 ALA A C 1
ATOM 595 O O . ALA A 1 88 ? -19.740 43.900 136.305 1.00 39.86 158 ALA A O 1
ATOM 597 N N . LEU A 1 89 ? -21.709 44.852 135.739 1.00 38.75 159 LEU A N 1
ATOM 598 C CA . LEU A 1 89 ? -21.542 44.628 134.300 1.00 36.86 159 LEU A CA 1
ATOM 599 C C . LEU A 1 89 ? -20.691 45.756 133.725 1.00 34.00 159 LEU A C 1
ATOM 600 O O . LEU A 1 89 ? -21.037 46.931 133.874 1.00 34.91 159 LEU A O 1
ATOM 605 N N . VAL A 1 90 ? -19.580 45.406 133.082 1.00 31.35 160 VAL A N 1
ATOM 606 C CA . VAL A 1 90 ? -18.656 46.377 132.505 1.00 35.23 160 VAL A CA 1
ATOM 607 C C . VAL A 1 90 ? -18.627 46.231 130.974 1.00 36.24 160 VAL A C 1
ATOM 608 O O . VAL A 1 90 ? -18.410 45.136 130.444 1.00 33.01 160 VAL A O 1
ATOM 612 N N . LEU A 1 91 ? -18.877 47.335 130.264 1.00 36.57 161 LEU A N 1
ATOM 613 C CA . LEU A 1 91 ? -18.906 47.353 128.800 1.00 29.86 161 LEU A CA 1
ATOM 614 C C . LEU A 1 91 ? -17.861 48.356 128.349 1.00 35.47 161 LEU A C 1
ATOM 615 O O . LEU A 1 91 ? -17.996 49.559 128.611 1.00 35.25 161 LEU A O 1
ATOM 620 N N . ASP A 1 92 ? -16.780 47.858 127.746 1.00 34.00 162 ASP A N 1
ATOM 621 C CA . ASP A 1 92 ? -15.781 48.730 127.153 1.00 35.18 162 ASP A CA 1
ATOM 622 C C . ASP A 1 92 ? -16.276 49.117 125.759 1.00 37.85 162 ASP A C 1
ATOM 623 O O . ASP A 1 92 ? -16.691 48.249 124.989 1.00 34.58 162 ASP A O 1
ATOM 628 N N . CYS A 1 93 ? -16.262 50.419 125.451 1.00 38.87 163 CYS A N 1
ATOM 629 C CA . CYS A 1 93 ? -16.863 50.956 124.230 1.00 40.84 163 CYS A CA 1
ATOM 630 C C . CYS A 1 93 ? -15.891 51.865 123.492 1.00 42.65 163 CYS A C 1
ATOM 631 O O . CYS A 1 93 ? -15.073 52.547 124.113 1.00 41.51 163 CYS A O 1
ATOM 634 N N . HIS A 1 94 ? -16.006 51.881 122.159 1.00 46.84 164 HIS A N 1
ATOM 635 C CA . HIS A 1 94 ? -15.298 52.834 121.305 1.00 50.77 164 HIS A CA 1
ATOM 636 C C . HIS A 1 94 ? -16.194 54.035 121.016 1.00 50.98 164 HIS A C 1
ATOM 637 O O . HIS A 1 94 ? -17.419 53.921 120.990 1.00 53.59 164 HIS A O 1
ATOM 644 N N . TYR A 1 95 ? -15.581 55.199 120.820 1.00 53.66 165 TYR A N 1
ATOM 645 C CA . TYR A 1 95 ? -16.349 56.389 120.466 1.00 59.65 165 TYR A CA 1
ATOM 646 C C . TYR A 1 95 ? -15.507 57.272 119.555 1.00 61.97 165 TYR A C 1
ATOM 647 O O . TYR A 1 95 ? -14.283 57.136 119.481 1.00 60.08 165 TYR A O 1
ATOM 656 N N . GLY A 1 96 ? -16.188 58.167 118.845 1.00 67.94 166 GLY A N 1
ATOM 657 C CA . GLY A 1 96 ? -15.537 59.017 117.869 1.00 72.86 166 GLY A CA 1
ATOM 658 C C . GLY A 1 96 ? -15.837 58.576 116.452 1.00 84.78 166 GLY A C 1
ATOM 659 O O . GLY A 1 96 ? -16.791 59.064 115.838 1.00 87.07 166 GLY A O 1
ATOM 660 N N . ASP A 1 97 ? -15.031 57.648 115.927 1.00 94.06 167 ASP A N 1
ATOM 661 C CA . ASP A 1 97 ? -15.289 57.014 114.638 1.00 94.44 167 ASP A CA 1
ATOM 662 C C . ASP A 1 97 ? -16.688 56.412 114.622 1.00 90.92 167 ASP A C 1
ATOM 663 O O . ASP A 1 97 ? -17.625 56.994 114.066 1.00 92.18 167 ASP A O 1
ATOM 668 N N . ILE A 1 98 ? -16.825 55.239 115.231 1.00 79.47 168 ILE A N 1
ATOM 669 C CA . ILE A 1 98 ? -18.111 54.601 115.454 1.00 76.45 168 ILE A CA 1
ATOM 670 C C . ILE A 1 98 ? -18.293 54.474 116.962 1.00 68.53 168 ILE A C 1
ATOM 671 O O . ILE A 1 98 ? -17.339 54.571 117.736 1.00 67.49 168 ILE A O 1
ATOM 676 N N . PHE A 1 99 ? -19.540 54.304 117.380 1.00 61.09 169 PHE A N 1
ATOM 677 C CA . PHE A 1 99 ? -19.828 53.990 118.770 1.00 59.85 169 PHE A CA 1
ATOM 678 C C . PHE A 1 99 ? -19.322 52.561 119.044 1.00 56.61 169 PHE A C 1
ATOM 679 O O . PHE A 1 99 ? -18.121 52.363 119.221 1.00 60.30 169 PHE A O 1
ATOM 687 N N . SER A 1 100 ? -20.182 51.559 119.086 1.00 53.25 170 SER A N 1
ATOM 688 C CA . SER A 1 100 ? -19.757 50.160 119.234 1.00 48.21 170 SER A CA 1
ATOM 689 C C . SER A 1 100 ? -19.169 49.706 120.581 1.00 44.09 170 SER A C 1
ATOM 690 O O . SER A 1 100 ? -18.398 50.407 121.236 1.00 43.90 170 SER A O 1
ATOM 693 N N . ILE A 1 101 ? -19.526 48.478 120.944 1.00 38.58 171 ILE A N 1
ATOM 694 C CA . ILE A 1 101 ? -19.068 47.778 122.131 1.00 41.48 171 ILE A CA 1
ATOM 695 C C . ILE A 1 101 ? -17.896 46.895 121.723 1.00 42.15 171 ILE A C 1
ATOM 696 O O . ILE A 1 101 ? -17.982 46.179 120.716 1.00 40.09 171 ILE A O 1
ATOM 701 N N . ARG A 1 102 ? -16.803 46.950 122.490 1.00 36.78 172 ARG A N 1
ATOM 702 C CA . ARG A 1 102 ? -15.626 46.112 122.259 1.00 38.81 172 ARG A CA 1
ATOM 703 C C . ARG A 1 102 ? -15.577 44.866 123.134 1.00 37.99 172 ARG A C 1
ATOM 704 O O . ARG A 1 102 ? -15.191 43.801 122.648 1.00 36.02 172 ARG A O 1
ATOM 712 N N . GLU A 1 103 ? -15.936 44.972 124.418 1.00 36.33 173 GLU A N 1
ATOM 713 C CA . GLU A 1 103 ? -15.814 43.864 125.359 1.00 37.24 173 GLU A CA 1
ATOM 714 C C . GLU A 1 103 ? -16.825 44.022 126.478 1.00 36.62 173 GLU A C 1
ATOM 715 O O . GLU A 1 103 ? -17.088 45.133 126.933 1.00 36.11 173 GLU A O 1
ATOM 721 N N . VAL A 1 104 ? -17.337 42.898 126.976 1.00 37.48 174 VAL A N 1
ATOM 722 C CA . VAL A 1 104 ? -18.245 42.898 128.117 1.00 33.30 174 VAL A CA 1
ATOM 723 C C . VAL A 1 104 ? -17.775 41.865 129.129 1.00 37.65 174 VAL A C 1
ATOM 724 O O . VAL A 1 104 ? -17.387 40.751 128.750 1.00 36.63 174 VAL A O 1
ATOM 728 N N . SER A 1 105 ? -17.811 42.220 130.421 1.00 37.13 175 SER A N 1
ATOM 729 C CA . SER A 1 105 ? -17.547 41.250 131.479 1.00 38.54 175 SER A CA 1
ATOM 730 C C . SER A 1 105 ? -18.178 41.719 132.782 1.00 38.80 175 SER A C 1
ATOM 731 O O . SER A 1 105 ? -18.644 42.855 132.905 1.00 37.28 175 SER A O 1
ATOM 734 N N . PHE A 1 106 ? -18.194 40.816 133.757 1.00 38.88 176 PHE A N 1
ATOM 735 C CA . PHE A 1 106 ? -18.535 41.164 135.127 1.00 41.11 176 PHE A CA 1
ATOM 736 C C . PHE A 1 106 ? -17.252 41.380 135.904 1.00 42.71 176 PHE A C 1
ATOM 737 O O . PHE A 1 106 ? -16.284 40.626 135.752 1.00 40.27 176 PHE A O 1
ATOM 745 N N . GLN A 1 107 ? -17.240 42.433 136.710 1.00 43.54 177 GLN A N 1
ATOM 746 C CA . GLN A 1 107 ? -16.079 42.749 137.525 1.00 47.45 177 GLN A CA 1
ATOM 747 C C . GLN A 1 107 ? -16.550 43.107 138.919 1.00 51.08 177 GLN A C 1
ATOM 748 O O . GLN A 1 107 ? -17.688 43.552 139.101 1.00 50.58 177 GLN A O 1
ATOM 754 N N . SER A 1 108 ? -15.679 42.899 139.906 1.00 54.16 178 SER A N 1
ATOM 755 C CA . SER A 1 108 ? -15.968 43.430 141.230 1.00 60.97 178 SER A CA 1
ATOM 756 C C . SER A 1 108 ? -15.843 44.947 141.191 1.00 62.73 178 SER A C 1
ATOM 757 O O . SER A 1 108 ? -14.916 45.501 140.590 1.00 62.73 178 SER A O 1
ATOM 760 N N . THR A 1 109 ? -16.800 45.623 141.811 1.00 62.46 179 THR A N 1
ATOM 761 C CA . THR A 1 109 ? -16.734 47.072 141.903 1.00 61.99 179 THR A CA 1
ATOM 762 C C . THR A 1 109 ? -15.597 47.480 142.832 1.00 63.94 179 THR A C 1
ATOM 763 O O . THR A 1 109 ? -15.275 46.777 143.790 1.00 64.78 179 THR A O 1
ATOM 767 N N . GLY A 1 110 ? -14.952 48.598 142.514 1.00 62.81 180 GLY A N 1
ATOM 768 C CA . GLY A 1 110 ? -13.886 49.102 143.356 1.00 71.26 180 GLY A CA 1
ATOM 769 C C . GLY A 1 110 ? -12.653 48.231 143.472 1.00 73.16 180 GLY A C 1
ATOM 770 O O . GLY A 1 110 ? -11.925 48.348 144.464 1.00 76.98 180 GLY A O 1
ATOM 771 N N . GLU A 1 111 ? -12.392 47.356 142.500 1.00 76.31 181 GLU A N 1
ATOM 772 C CA . GLU A 1 111 ? -11.134 46.622 142.479 1.00 75.79 181 GLU A CA 1
ATOM 773 C C . GLU A 1 111 ? -10.023 47.504 141.928 1.00 82.97 181 GLU A C 1
ATOM 774 O O . GLU A 1 111 ? -10.262 48.446 141.162 1.00 82.34 181 GLU A O 1
ATOM 780 N N . SER A 1 112 ? -8.792 47.177 142.323 1.00 83.60 182 SER A N 1
ATOM 781 C CA . SER A 1 112 ? -7.615 47.825 141.762 1.00 86.11 182 SER A CA 1
ATOM 782 C C . SER A 1 112 ? -7.301 47.349 140.348 1.00 87.41 182 SER A C 1
ATOM 783 O O . SER A 1 112 ? -6.450 47.953 139.686 1.00 86.57 182 SER A O 1
ATOM 786 N N . GLU A 1 113 ? -7.967 46.299 139.870 1.00 87.40 183 GLU A N 1
ATOM 787 C CA . GLU A 1 113 ? -7.587 45.667 138.615 1.00 86.33 183 GLU A CA 1
ATOM 788 C C . GLU A 1 113 ? -8.732 44.808 138.092 1.00 81.26 183 GLU A C 1
ATOM 789 O O . GLU A 1 113 ? -9.444 44.165 138.873 1.00 79.17 183 GLU A O 1
ATOM 795 N N . TRP A 1 114 ? -8.903 44.814 136.769 1.00 79.08 184 TRP A N 1
ATOM 796 C CA . TRP A 1 114 ? -9.739 43.822 136.109 1.00 72.08 184 TRP A CA 1
ATOM 797 C C . TRP A 1 114 ? -9.300 42.428 136.520 1.00 73.62 184 TRP A C 1
ATOM 798 O O . TRP A 1 114 ? -8.138 42.054 136.328 1.00 75.13 184 TRP A O 1
ATOM 809 N N . LYS A 1 115 ? -10.218 41.667 137.110 1.00 69.91 185 LYS A N 1
ATOM 810 C CA . LYS A 1 115 ? -9.949 40.255 137.345 1.00 62.46 185 LYS A CA 1
ATOM 811 C C . LYS A 1 115 ? -9.774 39.567 135.996 1.00 55.39 185 LYS A C 1
ATOM 812 O O . LYS A 1 115 ? -10.736 39.406 135.238 1.00 51.22 185 LYS A O 1
ATOM 818 N N . ASP A 1 116 ? -8.529 39.197 135.684 1.00 56.45 186 ASP A N 1
ATOM 819 C CA . ASP A 1 116 ? -8.186 38.521 134.435 1.00 54.89 186 ASP A CA 1
ATOM 820 C C . ASP A 1 116 ? -8.889 37.191 134.277 1.00 49.11 186 ASP A C 1
ATOM 821 O O . ASP A 1 116 ? -8.939 36.663 133.161 1.00 48.14 186 ASP A O 1
ATOM 826 N N . THR A 1 117 ? -9.417 36.634 135.361 1.00 46.97 187 THR A N 1
ATOM 827 C CA . THR A 1 117 ? -10.008 35.309 135.340 1.00 43.71 187 THR A CA 1
ATOM 828 C C . THR A 1 117 ? -11.521 35.347 135.224 1.00 43.19 187 THR A C 1
ATOM 829 O O . THR A 1 117 ? -12.155 34.290 135.197 1.00 44.34 187 THR A O 1
ATOM 833 N N . ASN A 1 118 ? -12.112 36.528 135.122 1.00 43.20 188 ASN A N 1
ATOM 834 C CA . ASN A 1 118 ? -13.523 36.626 134.803 1.00 40.51 188 ASN A CA 1
ATOM 835 C C . ASN A 1 118 ? -13.684 36.628 133.294 1.00 42.31 188 ASN A C 1
ATOM 836 O O . ASN A 1 118 ? -12.849 37.167 132.567 1.00 39.34 188 ASN A O 1
ATOM 841 N N . TYR A 1 119 ? -14.761 36.006 132.833 1.00 40.74 189 TYR A N 1
ATOM 842 C CA . TYR A 1 119 ? -14.955 35.827 131.407 1.00 40.14 189 TYR A CA 1
ATOM 843 C C . TYR A 1 119 ? -15.176 37.174 130.733 1.00 39.62 189 TYR A C 1
ATOM 844 O O . TYR A 1 119 ? -15.934 38.014 131.217 1.00 39.06 189 TYR A O 1
ATOM 853 N N . THR A 1 120 ? -14.501 37.383 129.617 1.00 37.06 190 THR A N 1
ATOM 854 C CA . THR A 1 120 ? -14.652 38.603 128.836 1.00 41.87 190 THR A CA 1
ATOM 855 C C . THR A 1 120 ? -15.254 38.259 127.483 1.00 37.34 190 THR A C 1
ATOM 856 O O . THR A 1 120 ? -14.661 37.488 126.724 1.00 37.68 190 THR A O 1
ATOM 860 N N . LEU A 1 121 ? -16.422 38.829 127.188 1.00 36.2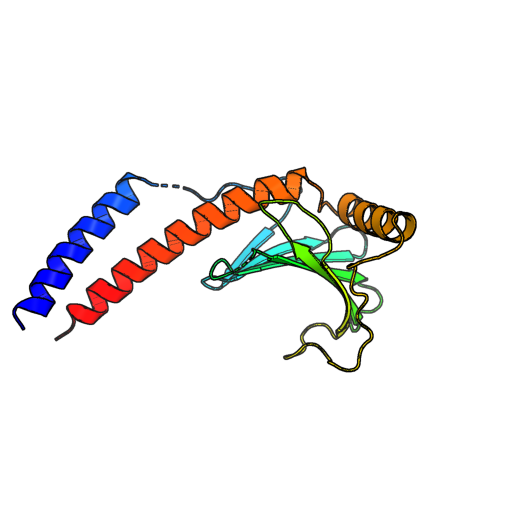5 191 LEU A N 1
ATOM 861 C CA . LEU A 1 121 ? -17.048 38.702 125.880 1.00 38.16 191 LEU A CA 1
ATOM 862 C C . LEU A 1 121 ? -16.403 39.721 124.946 1.00 38.87 191 LEU A C 1
ATOM 863 O O . LEU A 1 121 ? -16.712 40.915 125.000 1.00 34.08 191 LEU A O 1
ATOM 868 N N . ASN A 1 122 ? -15.487 39.257 124.098 1.00 37.71 192 ASN A N 1
ATOM 869 C CA . ASN A 1 122 ? -14.995 40.084 123.007 1.00 40.32 192 ASN A CA 1
ATOM 870 C C . ASN A 1 122 ? -16.060 40.122 121.901 1.00 42.46 192 ASN A C 1
ATOM 871 O O . ASN A 1 122 ? -16.640 39.090 121.558 1.00 39.82 192 ASN A O 1
ATOM 876 N N . THR A 1 123 ? -16.349 41.314 121.368 1.00 42.79 193 THR A N 1
ATOM 877 C CA . THR A 1 123 ? -17.392 41.459 120.356 1.00 42.90 193 THR A CA 1
ATOM 878 C C . THR A 1 123 ? -16.889 41.299 118.913 1.00 45.28 193 THR A C 1
ATOM 879 O O . THR A 1 123 ? -17.625 41.644 117.984 1.00 46.87 193 THR A O 1
ATOM 883 N N . ASP A 1 124 ? -15.688 40.755 118.699 1.00 46.41 194 ASP A N 1
ATOM 884 C CA . ASP A 1 124 ? -15.039 40.848 117.387 1.00 49.56 194 ASP A CA 1
ATOM 885 C C . ASP A 1 124 ? -15.882 40.256 116.255 1.00 52.82 194 ASP A C 1
ATOM 886 O O . ASP A 1 124 ? -16.083 40.898 115.211 1.00 57.00 194 ASP A O 1
ATOM 891 N N . SER A 1 125 ? -16.342 39.026 116.395 1.00 50.84 195 SER A N 1
ATOM 892 C CA . SER A 1 125 ? -17.201 38.471 115.348 1.00 47.41 195 SER A CA 1
ATOM 893 C C . SER A 1 125 ? -18.536 38.078 115.934 1.00 46.28 195 SER A C 1
ATOM 894 O O . SER A 1 125 ? -19.128 37.067 115.557 1.00 42.58 195 SER A O 1
ATOM 897 N N . LEU A 1 126 ? -19.001 38.889 116.883 1.00 45.07 196 LEU A N 1
ATOM 898 C CA . LEU A 1 126 ? -20.131 38.520 117.715 1.00 45.52 196 LEU A CA 1
ATOM 899 C C . LEU A 1 126 ? -21.411 38.512 116.901 1.00 42.23 196 LEU A C 1
ATOM 900 O O . LEU A 1 126 ? -21.690 39.463 116.174 1.00 42.65 196 LEU A O 1
ATOM 905 N N . ASP A 1 127 ? -22.176 37.429 117.024 1.00 43.67 197 ASP A N 1
ATOM 906 C CA . ASP A 1 127 ? -23.554 37.351 116.561 1.00 43.34 197 ASP A CA 1
ATOM 907 C C . ASP A 1 127 ? -24.244 38.714 116.565 1.00 45.60 197 ASP A C 1
ATOM 908 O O . ASP A 1 127 ? -24.309 39.373 117.607 1.00 42.35 197 ASP A O 1
ATOM 913 N N . TRP A 1 128 ? -24.761 39.154 115.403 1.00 42.31 198 TRP A N 1
ATOM 914 C CA . TRP A 1 128 ? -25.367 40.485 115.330 1.00 41.11 198 TRP A CA 1
ATOM 915 C C . TRP A 1 128 ? -26.520 40.638 116.307 1.00 42.42 198 TRP A C 1
ATOM 916 O O . TRP A 1 128 ? -26.725 41.731 116.849 1.00 41.11 198 TRP A O 1
ATOM 927 N N . ALA A 1 129 ? -27.281 39.560 116.534 1.00 40.59 199 ALA A N 1
ATOM 928 C CA . ALA A 1 129 ? -28.440 39.616 117.419 1.00 41.96 199 ALA A CA 1
ATOM 929 C C . ALA A 1 129 ? -28.037 39.833 118.882 1.00 41.63 199 ALA A C 1
ATOM 930 O O . ALA A 1 129 ? -28.641 40.647 119.586 1.00 42.70 199 ALA A O 1
ATOM 932 N N . LEU A 1 130 ? -27.033 39.111 119.377 1.00 39.62 200 LEU A N 1
ATOM 933 C CA . LEU A 1 130 ? -26.574 39.406 120.739 1.00 42.02 200 LEU A CA 1
ATOM 934 C C . LEU A 1 130 ? -25.998 40.818 120.831 1.00 41.94 200 LEU A C 1
ATOM 935 O O . LEU A 1 130 ? -26.240 41.541 121.805 1.00 41.15 200 LEU A O 1
ATOM 940 N N . TYR A 1 131 ? -25.235 41.221 119.818 1.00 42.03 201 TYR A N 1
ATOM 941 C CA . TYR A 1 131 ? -24.679 42.562 119.765 1.00 40.66 201 TYR A CA 1
ATOM 942 C C . TYR A 1 131 ? -25.765 43.626 119.841 1.00 41.42 201 TYR A C 1
ATOM 943 O O . TYR A 1 131 ? -25.656 44.569 120.635 1.00 42.39 201 TYR A O 1
ATOM 952 N N . ASP A 1 132 ? -26.820 43.503 119.021 1.00 42.83 202 ASP A N 1
ATOM 953 C CA . ASP A 1 132 ? -27.865 44.531 119.012 1.00 45.01 202 ASP A CA 1
ATOM 954 C C . ASP A 1 132 ? -28.586 44.619 120.363 1.00 43.51 202 ASP A C 1
ATOM 955 O O . ASP A 1 132 ? -28.895 45.719 120.842 1.00 43.66 202 ASP A O 1
ATOM 960 N N . HIS A 1 133 ? -28.861 43.480 120.997 1.00 44.18 203 HIS A N 1
ATOM 961 C CA . HIS A 1 133 ? -29.458 43.517 122.335 1.00 44.62 203 HIS A CA 1
ATOM 962 C C . HIS A 1 133 ? -28.557 44.245 123.331 1.00 43.38 203 HIS A C 1
ATOM 963 O O . HIS A 1 133 ? -29.047 44.953 124.218 1.00 44.14 203 HIS A O 1
ATOM 970 N N . LEU A 1 134 ? -27.238 44.050 123.226 1.00 43.53 204 LEU A N 1
ATOM 971 C CA . LEU A 1 134 ? -26.314 44.769 124.093 1.00 42.12 204 LEU A CA 1
ATOM 972 C C . LEU A 1 134 ? -26.373 46.265 123.830 1.00 42.55 204 LEU A C 1
ATOM 973 O O . LEU A 1 134 ? -26.343 47.061 124.773 1.00 40.89 204 LEU A O 1
ATOM 978 N N . MET A 1 135 ? -26.448 46.663 122.549 1.00 41.37 205 MET A N 1
ATOM 979 C CA . MET A 1 135 ? -26.608 48.072 122.212 1.00 40.24 205 MET A CA 1
ATOM 980 C C . MET A 1 135 ? -27.915 48.623 122.775 1.00 44.82 205 MET A C 1
ATOM 981 O O . MET A 1 135 ? -27.938 49.731 123.328 1.00 43.36 205 MET A O 1
ATOM 986 N N . ASP A 1 136 ? -29.019 47.865 122.648 1.00 43.48 206 ASP A N 1
ATOM 987 C CA . ASP A 1 136 ? -30.288 48.305 123.233 1.00 44.22 206 ASP A CA 1
ATOM 988 C C . ASP A 1 136 ? -30.204 48.406 124.760 1.00 44.48 206 ASP A C 1
ATOM 989 O O . ASP A 1 136 ? -30.774 49.321 125.362 1.00 45.01 206 ASP A O 1
ATOM 994 N N . PHE A 1 137 ? -29.513 47.464 125.403 1.00 44.01 207 PHE A N 1
ATOM 995 C CA . PHE A 1 137 ? -29.321 47.532 126.853 1.00 46.25 207 PHE A CA 1
ATOM 996 C C . PHE A 1 137 ? -28.659 48.847 127.258 1.00 44.63 207 PHE A C 1
ATOM 997 O O . PHE A 1 137 ? -29.095 49.509 128.208 1.00 44.84 207 PHE A O 1
ATOM 1005 N N . LEU A 1 138 ? -27.615 49.253 126.530 1.00 43.9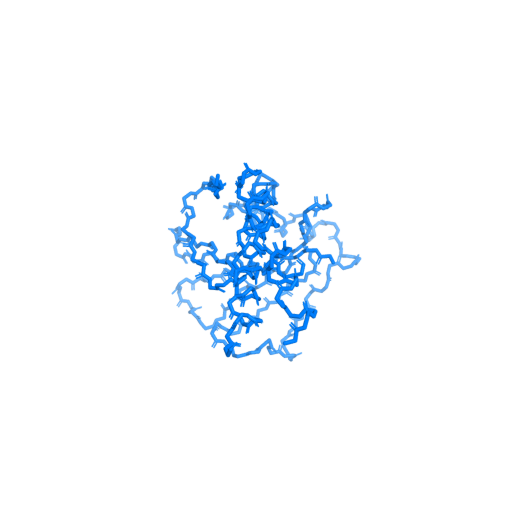1 208 LEU A N 1
ATOM 1006 C CA . LEU A 1 138 ? -26.968 50.540 126.787 1.00 41.63 208 LEU A CA 1
ATOM 1007 C C . LEU A 1 138 ? -27.906 51.702 126.488 1.00 45.52 208 LEU A C 1
ATOM 1008 O O . LEU A 1 138 ? -28.009 52.650 127.276 1.00 46.91 208 LEU A O 1
ATOM 1013 N N . ALA A 1 139 ? -28.579 51.664 125.334 1.00 45.31 209 ALA A N 1
ATOM 1014 C CA . ALA A 1 139 ? -29.456 52.768 124.958 1.00 47.15 209 ALA A CA 1
ATOM 1015 C C . ALA A 1 139 ? -30.540 53.005 126.008 1.00 48.74 209 ALA A C 1
ATOM 1016 O O . ALA A 1 139 ? -30.872 54.152 126.324 1.00 47.67 209 ALA A O 1
ATOM 1018 N N . ASP A 1 140 ? -31.091 51.929 126.570 1.00 49.83 210 ASP A N 1
ATOM 1019 C CA . ASP A 1 140 ? -32.117 52.066 127.602 1.00 50.90 210 ASP A CA 1
ATOM 1020 C C . ASP A 1 140 ? -31.586 52.796 128.828 1.00 51.24 210 ASP A C 1
ATOM 1021 O O . ASP A 1 140 ? -32.357 53.423 129.565 1.00 55.80 210 ASP A O 1
ATOM 1026 N N . ARG A 1 141 ? -30.282 52.733 129.056 1.00 50.11 211 ARG A N 1
ATOM 1027 C CA . ARG A 1 141 ? -29.656 53.378 130.195 1.00 51.01 211 ARG A CA 1
ATOM 1028 C C . ARG A 1 141 ? -29.052 54.733 129.851 1.00 53.09 211 ARG A C 1
ATOM 1029 O O . ARG A 1 141 ? -28.294 55.281 130.653 1.00 56.29 211 ARG A O 1
ATOM 1037 N N . GLY A 1 142 ? -29.389 55.296 128.696 1.00 51.69 212 GLY A N 1
ATOM 1038 C CA . GLY A 1 142 ? -28.925 56.607 128.307 1.00 52.33 212 GLY A CA 1
ATOM 1039 C C . GLY A 1 142 ? -27.698 56.627 127.422 1.00 53.51 212 GLY A C 1
ATOM 1040 O O . GLY A 1 142 ? -27.381 57.684 126.867 1.00 56.16 212 GLY A O 1
ATOM 1041 N N . VAL A 1 143 ? -27.000 55.504 127.263 1.00 51.21 213 VAL A N 1
ATOM 1042 C CA . VAL A 1 143 ? -25.767 55.470 126.473 1.00 49.15 213 VAL A CA 1
ATOM 1043 C C . VAL A 1 143 ? -26.178 55.096 125.047 1.00 49.18 213 VAL A C 1
ATOM 1044 O O . VAL A 1 143 ? -26.181 53.934 124.665 1.00 47.01 213 VAL A O 1
ATOM 1048 N N . ASP A 1 144 ? -26.523 56.109 124.270 1.00 54.71 214 ASP A N 1
ATOM 1049 C CA . ASP A 1 144 ? -26.973 55.989 122.889 1.00 56.52 214 ASP A CA 1
ATOM 1050 C C . ASP A 1 144 ? -25.982 56.715 121.985 1.00 58.75 214 ASP A C 1
ATOM 1051 O O . ASP A 1 144 ? -24.948 57.211 122.439 1.00 58.04 214 ASP A O 1
ATOM 1056 N N . ASN A 1 145 ? -26.305 56.796 120.690 1.00 59.11 215 ASN A N 1
ATOM 1057 C CA . ASN A 1 145 ? -25.404 57.512 119.793 1.00 60.58 215 ASN A CA 1
ATOM 1058 C C . ASN A 1 145 ? -25.417 59.016 120.064 1.00 60.14 215 ASN A C 1
ATOM 1059 O O . ASN A 1 145 ? -24.410 59.692 119.822 1.00 60.80 215 ASN A O 1
ATOM 1064 N N . THR A 1 146 ? -26.524 59.557 120.578 1.00 59.50 216 THR A N 1
ATOM 1065 C CA . THR A 1 146 ? -26.516 60.949 121.023 1.00 60.02 216 THR A CA 1
ATOM 1066 C C . THR A 1 146 ? -25.510 61.145 122.150 1.00 60.15 216 THR A C 1
ATOM 1067 O O . THR A 1 146 ? -24.678 62.057 122.102 1.00 60.38 216 THR A O 1
ATOM 1071 N N . PHE A 1 147 ? -25.572 60.285 123.173 1.00 58.85 217 PHE A N 1
ATOM 1072 C CA . PHE A 1 147 ? -24.612 60.342 124.272 1.00 55.40 217 PHE A CA 1
ATOM 1073 C C . PHE A 1 147 ? -23.183 60.261 123.755 1.00 56.47 217 PHE A C 1
ATOM 1074 O O . PHE A 1 147 ? -22.309 61.010 124.201 1.00 56.01 217 PHE A O 1
ATOM 1082 N N . ALA A 1 148 ? -22.927 59.345 122.815 1.00 56.11 218 ALA A N 1
ATOM 1083 C CA . ALA A 1 148 ? -21.574 59.153 122.303 1.00 54.75 218 ALA A CA 1
ATOM 1084 C C . ALA A 1 148 ? -21.106 60.360 121.508 1.00 57.25 218 ALA A C 1
ATOM 1085 O O . ALA A 1 148 ? -19.918 60.704 121.535 1.00 57.93 218 ALA A O 1
ATOM 1087 N N . ASP A 1 149 ? -22.015 60.994 120.764 1.00 59.19 219 ASP A N 1
ATOM 1088 C CA . ASP A 1 149 ? -21.668 62.230 120.067 1.00 59.37 219 ASP A CA 1
ATOM 1089 C C . ASP A 1 149 ? -21.393 63.359 121.053 1.00 58.70 219 ASP A C 1
ATOM 1090 O O . ASP A 1 149 ? -20.424 64.111 120.898 1.00 59.73 219 ASP A O 1
ATOM 1095 N N . GLU A 1 150 ? -22.245 63.502 122.070 1.00 57.08 220 GLU A N 1
ATOM 1096 C CA . GLU A 1 150 ? -22.006 64.526 123.079 1.00 58.32 220 GLU A CA 1
ATOM 1097 C C . GLU A 1 150 ? -20.695 64.275 123.814 1.00 56.89 220 GLU A C 1
ATOM 1098 O O . GLU A 1 150 ? -19.995 65.223 124.192 1.00 58.47 220 GLU A O 1
ATOM 1104 N N . LEU A 1 151 ? -20.339 63.004 124.011 1.00 56.46 221 LEU A N 1
ATOM 1105 C CA . LEU A 1 151 ? -19.099 62.680 124.703 1.00 53.99 221 LEU A CA 1
ATOM 1106 C C . LEU A 1 151 ? -17.880 63.157 123.925 1.00 53.49 221 LEU A C 1
ATOM 1107 O O . LEU A 1 151 ? -16.915 63.647 124.519 1.00 52.95 221 LEU A O 1
ATOM 1112 N N . VAL A 1 152 ? -17.891 63.002 122.598 1.00 54.79 222 VAL A N 1
ATOM 1113 C CA . VAL A 1 152 ? -16.763 63.469 121.792 1.00 57.11 222 VAL A CA 1
ATOM 1114 C C . VAL A 1 152 ? -16.441 64.929 122.107 1.00 55.83 222 VAL A C 1
ATOM 1115 O O . VAL A 1 152 ? -15.286 65.290 122.359 1.00 55.40 222 VAL A O 1
ATOM 1119 N N . GLU A 1 153 ? -17.459 65.790 122.119 1.00 55.83 223 GLU A N 1
ATOM 1120 C CA . GLU A 1 153 ? -17.180 67.207 122.331 1.00 57.43 223 GLU A CA 1
ATOM 1121 C C . GLU A 1 153 ? -16.835 67.509 123.783 1.00 56.59 223 GLU A C 1
ATOM 1122 O O . GLU A 1 153 ? -16.079 68.447 124.052 1.00 57.78 223 GLU A O 1
ATOM 1128 N N . LEU A 1 154 ? -17.355 66.735 124.732 1.00 56.27 224 LEU A N 1
ATOM 1129 C CA . LEU A 1 154 ? -16.909 66.906 126.108 1.00 54.29 224 LEU A CA 1
ATOM 1130 C C . LEU A 1 154 ? -15.450 66.500 126.244 1.00 52.68 224 LEU A C 1
ATOM 1131 O O . LEU A 1 154 ? -14.629 67.249 126.782 1.00 51.99 224 LEU A O 1
ATOM 1136 N N . SER A 1 155 ? -15.112 65.316 125.739 1.00 52.34 225 SER A N 1
ATOM 1137 C CA . SER A 1 155 ? -13.726 64.861 125.723 1.00 53.64 225 SER A CA 1
ATOM 1138 C C . SER A 1 155 ? -12.805 65.875 125.046 1.00 52.98 225 SER A C 1
ATOM 1139 O O . SER A 1 155 ? -11.730 66.194 125.563 1.00 52.00 225 SER A O 1
ATOM 1142 N N . THR A 1 156 ? -13.215 66.393 123.886 1.00 52.99 226 THR A N 1
ATOM 1143 C CA . THR A 1 156 ? -12.380 67.348 123.160 1.00 56.07 226 THR A CA 1
ATOM 1144 C C . THR A 1 156 ? -12.135 68.618 123.970 1.00 55.29 226 THR A C 1
ATOM 1145 O O . THR A 1 156 ? -10.998 69.104 124.043 1.00 53.44 226 THR A O 1
ATOM 1149 N N . ALA A 1 157 ? -13.181 69.170 124.594 1.00 53.87 227 ALA A N 1
ATOM 1150 C CA . ALA A 1 157 ? -12.978 70.343 125.441 1.00 51.92 227 ALA A CA 1
ATOM 1151 C C . ALA A 1 157 ? -12.126 70.019 126.660 1.00 48.94 227 ALA A C 1
ATOM 1152 O O . ALA A 1 157 ? -11.309 70.847 127.079 1.00 47.97 227 ALA A O 1
ATOM 1154 N N . LEU A 1 158 ? -12.305 68.832 127.245 1.00 47.90 228 LEU A N 1
ATOM 1155 C CA . LEU A 1 158 ? -11.531 68.472 128.430 1.00 51.25 228 LEU A CA 1
ATOM 1156 C C . LEU A 1 158 ? -10.054 68.287 128.091 1.00 50.87 228 LEU A C 1
ATOM 1157 O O . LEU A 1 158 ? -9.185 68.650 128.886 1.00 49.81 228 LEU A O 1
ATOM 1162 N N . GLU A 1 159 ? -9.749 67.718 126.922 1.00 50.79 229 GLU A N 1
ATOM 1163 C CA . GLU A 1 159 ? -8.348 67.576 126.524 1.00 52.40 229 GLU A CA 1
ATOM 1164 C C . GLU A 1 159 ? -7.684 68.941 126.378 1.00 51.58 229 GLU A C 1
ATOM 1165 O O . GLU A 1 159 ? -6.560 69.147 126.848 1.00 51.69 229 GLU A O 1
ATOM 1171 N N . HIS A 1 160 ? -8.393 69.903 125.793 1.00 50.45 230 HIS A N 1
ATOM 1172 C CA . HIS A 1 160 ? -7.830 71.234 125.596 1.00 52.46 230 HIS A CA 1
ATOM 1173 C C . HIS A 1 160 ? -7.568 71.937 126.929 1.00 52.27 230 HIS A C 1
ATOM 1174 O O . HIS A 1 160 ? -6.533 72.593 127.109 1.00 50.05 230 HIS A O 1
ATOM 1181 N N . GLN A 1 161 ? -8.488 71.801 127.880 1.00 51.01 231 GLN A N 1
ATOM 1182 C CA . GLN A 1 161 ? -8.282 72.405 129.191 1.00 52.10 231 GLN A CA 1
ATOM 1183 C C . GLN A 1 161 ? -7.069 71.794 129.890 1.00 50.42 231 GLN A C 1
ATOM 1184 O O . GLN A 1 161 ? -6.224 72.513 130.442 1.00 50.81 231 GLN A O 1
ATOM 1190 N N . GLU A 1 162 ? -6.954 70.463 129.857 1.00 48.07 232 GLU A N 1
ATOM 1191 C CA . GLU A 1 162 ? -5.824 69.803 130.507 1.00 47.51 232 GLU A CA 1
ATOM 1192 C C . GLU A 1 162 ? -4.503 70.115 129.803 1.00 46.68 232 GLU A C 1
ATOM 1193 O O . GLU A 1 162 ? -3.461 70.239 130.458 1.00 45.25 232 GLU A O 1
ATOM 1199 N N . TYR A 1 163 ? -4.523 70.234 128.471 1.00 46.32 233 TYR A N 1
ATOM 1200 C CA . TYR A 1 163 ? -3.320 70.632 127.743 1.00 45.43 233 TYR A CA 1
ATOM 1201 C C . TYR A 1 163 ? -2.871 72.030 128.152 1.00 44.02 233 TYR A C 1
ATOM 1202 O O . TYR A 1 163 ? -1.680 72.264 128.395 1.00 42.07 233 TYR A O 1
ATOM 1211 N N . ILE A 1 164 ? -3.814 72.967 128.258 1.00 44.90 234 ILE A N 1
ATOM 1212 C CA . ILE A 1 164 ? -3.487 74.314 128.725 1.00 45.63 234 ILE A CA 1
ATOM 1213 C C . ILE A 1 164 ? -2.884 74.271 130.122 1.00 46.01 234 ILE A C 1
ATOM 1214 O O . ILE A 1 164 ? -1.909 74.974 130.419 1.00 43.02 234 ILE A O 1
ATOM 1219 N N . THR A 1 165 ? -3.458 73.448 131.007 1.00 48.12 235 THR A N 1
ATOM 1220 C CA . THR A 1 165 ? -2.921 73.303 132.356 1.00 45.93 235 THR A CA 1
ATOM 1221 C C . THR A 1 165 ? -1.519 72.723 132.307 1.00 44.21 235 THR A C 1
ATOM 1222 O O . THR A 1 165 ? -0.643 73.116 133.086 1.00 43.42 235 THR A O 1
ATOM 1226 N N . PHE A 1 166 ? -1.284 71.810 131.362 1.00 42.32 236 PHE A N 1
ATOM 1227 C CA . PHE A 1 166 ? 0.043 71.228 131.192 1.00 42.27 236 PHE A CA 1
ATOM 1228 C C . PHE A 1 166 ? 1.075 72.267 130.742 1.00 40.40 236 PHE A C 1
ATOM 1229 O O . PHE A 1 166 ? 2.193 72.300 131.265 1.00 41.05 236 PHE A O 1
ATOM 1237 N N . LEU A 1 167 ? 0.738 73.104 129.760 1.00 42.95 237 LEU A N 1
ATOM 1238 C CA . LEU A 1 167 ? 1.649 74.179 129.361 1.00 42.16 237 LEU A CA 1
ATOM 1239 C C . LEU A 1 167 ? 1.971 75.105 130.530 1.00 44.17 237 LEU A C 1
ATOM 1240 O O . LEU A 1 167 ? 3.119 75.542 130.697 1.00 40.97 237 LEU A O 1
ATOM 1245 N N . GLU A 1 168 ? 0.965 75.431 131.342 1.00 43.56 238 GLU A N 1
ATOM 1246 C CA . GLU A 1 168 ? 1.227 76.229 132.534 1.00 44.73 238 GLU A CA 1
ATOM 1247 C C . GLU A 1 168 ? 2.159 75.496 133.488 1.00 45.53 238 GLU A C 1
ATOM 1248 O O . GLU A 1 168 ? 3.142 76.072 133.973 1.00 45.78 238 GLU A O 1
ATOM 1254 N N . ASP A 1 169 ? 1.905 74.203 133.727 1.00 45.47 239 ASP A N 1
ATOM 1255 C CA . ASP A 1 169 ? 2.788 73.449 134.611 1.00 44.12 239 ASP A CA 1
ATOM 1256 C C . ASP A 1 169 ? 4.198 73.381 134.041 1.00 43.67 239 ASP A C 1
ATOM 1257 O O . ASP A 1 169 ? 5.187 73.524 134.771 1.00 42.19 239 ASP A O 1
ATOM 1262 N N . LEU A 1 170 ? 4.311 73.199 132.728 1.00 46.33 240 LEU A N 1
ATOM 1263 C CA . LEU A 1 170 ? 5.627 73.165 132.102 1.00 42.33 240 LEU A CA 1
ATOM 1264 C C . LEU A 1 170 ? 6.316 74.518 132.218 1.00 44.50 240 LEU A C 1
ATOM 1265 O O . LEU A 1 170 ? 7.494 74.598 132.586 1.00 43.89 240 LEU A O 1
ATOM 1270 N N . LYS A 1 171 ? 5.588 75.596 131.923 1.00 43.97 241 LYS A N 1
ATOM 1271 C CA . LYS A 1 171 ? 6.178 76.924 132.036 1.00 46.49 241 LYS A CA 1
ATOM 1272 C C . LYS A 1 171 ? 6.650 77.179 133.465 1.00 46.89 241 LYS A C 1
ATOM 1273 O O . LYS A 1 171 ? 7.760 77.678 133.687 1.00 45.81 241 LYS A O 1
ATOM 1279 N N . SER A 1 172 ? 5.807 76.842 134.446 1.00 45.06 242 SER A N 1
ATOM 1280 C CA . SER A 1 172 ? 6.178 77.015 135.847 1.00 49.14 242 SER A CA 1
ATOM 1281 C C . SER A 1 172 ? 7.395 76.173 136.196 1.00 49.32 242 SER A C 1
ATOM 1282 O O . SER A 1 172 ? 8.307 76.635 136.894 1.00 50.26 242 SER A O 1
ATOM 1285 N N . PHE A 1 173 ? 7.431 74.938 135.700 1.00 45.99 243 PHE A N 1
ATOM 1286 C CA . PHE A 1 173 ? 8.566 74.065 135.963 1.00 46.90 243 PHE A CA 1
ATOM 1287 C C . PHE A 1 173 ? 9.854 74.653 135.404 1.00 49.66 243 PHE A C 1
ATOM 1288 O O . PHE A 1 173 ? 10.856 74.778 136.116 1.00 49.38 243 PHE A O 1
ATOM 1296 N N . VAL A 1 174 ? 9.847 75.026 134.123 1.00 48.01 244 VAL A N 1
ATOM 1297 C CA . VAL A 1 174 ? 11.076 75.494 133.502 1.00 48.63 244 VAL A CA 1
ATOM 1298 C C . VAL A 1 174 ? 11.523 76.825 134.100 1.00 54.86 244 VAL A C 1
ATOM 1299 O O . VAL A 1 174 ? 12.728 77.105 134.189 1.00 56.15 244 VAL A O 1
ATOM 1303 N N . LYS A 1 175 ? 10.578 77.660 134.533 1.00 53.07 245 LYS A N 1
ATOM 1304 C CA . LYS A 1 175 ? 10.947 78.967 135.067 1.00 59.75 245 LYS A CA 1
ATOM 1305 C C . LYS A 1 175 ? 11.490 78.878 136.492 1.00 63.91 245 LYS A C 1
ATOM 1306 O O . LYS A 1 175 ? 12.275 79.747 136.890 1.00 68.23 245 LYS A O 1
ATOM 1312 N N . SER A 1 176 ? 11.127 77.838 137.252 1.00 64.25 246 SER A N 1
ATOM 1313 C CA . SER A 1 176 ? 11.624 77.702 138.617 1.00 67.34 246 SER A CA 1
ATOM 1314 C C . SER A 1 176 ? 13.147 77.624 138.625 1.00 77.68 246 SER A C 1
ATOM 1315 O O . SER A 1 176 ? 13.755 77.042 137.720 1.00 76.53 246 SER A O 1
ATOM 1318 N N . GLN A 1 177 ? 13.747 78.235 139.657 1.00 85.81 247 GLN A N 1
ATOM 1319 C CA . GLN A 1 177 ? 15.186 78.558 139.779 1.00 87.57 247 GLN A CA 1
ATOM 1320 C C . GLN A 1 177 ? 15.593 79.756 138.916 1.00 89.34 247 GLN A C 1
ATOM 1321 O O . GLN A 1 177 ? 15.281 79.825 137.726 1.00 88.25 247 GLN A O 1
#